Protein AF-A0A1A3HLB7-F1 (afdb_monomer_lite)

Sequence (95 aa):
MTRTGFWLNVALATLGVVAFAALAGLFGYKWLAHDEPDRSHACGTGSRGGVCLEGETTNMVLTFVFGGVALTGIVLCARVARSARTADRVTRGSR

Radius of gyration: 20.6 Å; chains: 1; bounding box: 60×21×51 Å

Foldseek 3Di:
DDPVVVVVVLVVLVVLLVVLQVQLVVLVCCLPVPQFDWDWDFPDDDDVTDIDIDGNVVSVVSNCVSVVSSVVSVVVSVVVVVVVVVVVVVVVVVD

Structure (mmCIF, N/CA/C/O backbone):
data_AF-A0A1A3HLB7-F1
#
_entry.id   AF-A0A1A3HLB7-F1
#
loop_
_atom_site.group_PDB
_atom_site.id
_atom_site.type_symbol
_atom_site.label_atom_id
_atom_site.label_alt_id
_atom_site.label_comp_id
_atom_site.label_asym_id
_atom_site.label_entity_id
_atom_site.label_seq_id
_atom_site.pdbx_PDB_ins_code
_atom_site.Cartn_x
_atom_site.Cartn_y
_atom_site.Cartn_z
_atom_site.occupancy
_atom_site.B_iso_or_equiv
_atom_site.auth_seq_id
_atom_site.auth_comp_id
_atom_site.auth_asym_id
_atom_site.auth_atom_id
_atom_site.pdbx_PDB_model_num
ATOM 1 N N . MET A 1 1 ? -4.952 -8.455 25.554 1.00 57.59 1 MET A N 1
ATOM 2 C CA . MET A 1 1 ? -4.545 -7.217 24.846 1.00 57.59 1 MET A CA 1
ATOM 3 C C . MET A 1 1 ? -5.267 -6.045 25.496 1.00 57.59 1 MET A C 1
ATOM 5 O O . MET A 1 1 ? -6.469 -6.155 25.706 1.00 57.59 1 MET A O 1
ATOM 9 N N . THR A 1 2 ? -4.576 -4.969 25.878 1.00 82.81 2 THR A N 1
ATOM 10 C CA . THR A 1 2 ? -5.244 -3.782 26.442 1.00 82.81 2 THR A CA 1
ATOM 11 C C . THR A 1 2 ? -5.984 -3.019 25.338 1.00 82.81 2 THR A C 1
ATOM 13 O O . THR A 1 2 ? -5.550 -3.021 24.184 1.00 82.81 2 THR A O 1
ATOM 16 N N . ARG A 1 3 ? -7.099 -2.351 25.673 1.00 79.44 3 ARG A N 1
ATOM 17 C CA . ARG A 1 3 ? -7.890 -1.549 24.716 1.00 79.44 3 ARG A CA 1
ATOM 18 C C . ARG A 1 3 ? -7.010 -0.527 23.990 1.00 79.44 3 ARG A C 1
ATOM 20 O O . ARG A 1 3 ? -7.098 -0.398 22.776 1.00 79.44 3 ARG A O 1
ATOM 27 N N . THR A 1 4 ? -6.108 0.128 24.717 1.00 84.06 4 THR A N 1
ATOM 28 C CA . THR A 1 4 ? -5.136 1.089 24.178 1.00 84.06 4 THR A CA 1
ATOM 29 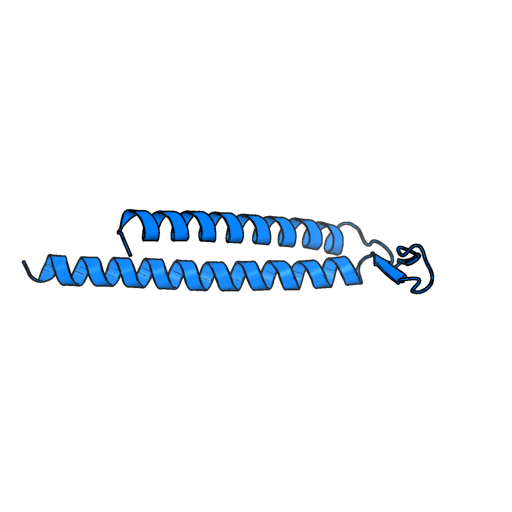C C . THR A 1 4 ? -4.171 0.444 23.1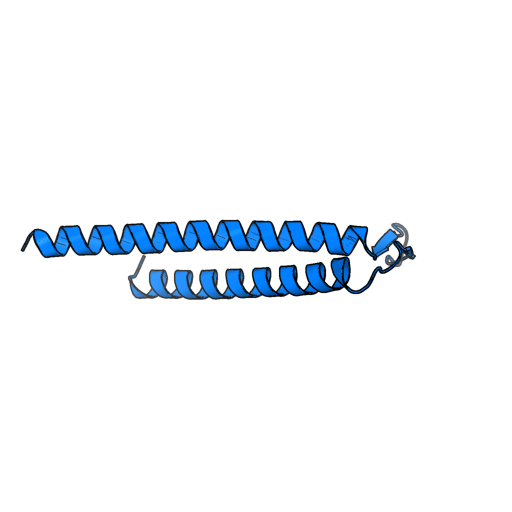83 1.00 84.06 4 THR A C 1
ATOM 31 O O . THR A 1 4 ? -3.945 0.995 22.110 1.00 84.06 4 THR A O 1
ATOM 34 N N . GLY A 1 5 ? -3.658 -0.754 23.491 1.00 83.44 5 GLY A N 1
ATOM 35 C CA . GLY A 1 5 ? -2.773 -1.491 22.587 1.00 83.44 5 GLY A CA 1
ATOM 36 C C . GLY A 1 5 ? -3.464 -1.890 21.283 1.00 83.44 5 GLY A C 1
ATOM 37 O O . GLY A 1 5 ? -2.862 -1.807 20.218 1.00 83.44 5 GLY A O 1
ATOM 38 N N . PHE A 1 6 ? -4.744 -2.259 21.332 1.00 83.94 6 PHE A N 1
ATOM 39 C CA . PHE A 1 6 ? -5.521 -2.547 20.125 1.00 83.94 6 PHE A CA 1
ATOM 40 C C . PHE A 1 6 ? -5.662 -1.312 19.218 1.00 83.94 6 PHE A C 1
ATOM 42 O O . PHE A 1 6 ? -5.339 -1.386 18.035 1.00 83.94 6 PHE A O 1
ATOM 49 N N . TRP A 1 7 ? -6.075 -0.164 19.767 1.00 84.50 7 TRP A N 1
ATOM 50 C CA . TRP A 1 7 ? -6.249 1.066 18.981 1.00 84.50 7 TRP A CA 1
ATOM 51 C C . TRP A 1 7 ? -4.937 1.595 18.397 1.00 84.50 7 TRP A C 1
ATOM 53 O O . TRP A 1 7 ? -4.932 2.072 17.264 1.00 84.50 7 TRP A O 1
ATOM 63 N N . LEU A 1 8 ? -3.824 1.453 19.120 1.00 90.06 8 LEU A N 1
ATOM 64 C CA . LEU A 1 8 ? -2.501 1.817 18.614 1.00 90.06 8 LEU A CA 1
ATOM 65 C C . LEU A 1 8 ? -2.093 0.948 17.413 1.00 90.06 8 LEU A C 1
ATOM 67 O O . LEU A 1 8 ? -1.630 1.477 16.407 1.00 90.06 8 LEU A O 1
ATOM 71 N N . ASN A 1 9 ? -2.336 -0.365 17.472 1.00 88.00 9 ASN A N 1
ATOM 72 C CA . ASN A 1 9 ? -2.081 -1.260 16.340 1.00 88.0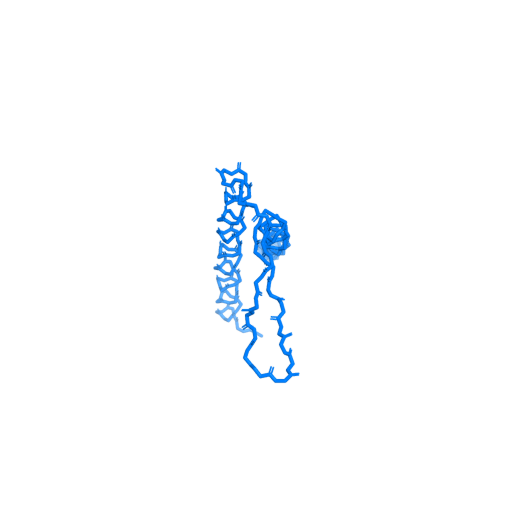0 9 ASN A CA 1
ATOM 73 C C . ASN A 1 9 ? -2.974 -0.938 15.133 1.00 88.00 9 ASN A C 1
ATOM 75 O O . ASN A 1 9 ? -2.502 -0.962 14.001 1.00 88.00 9 ASN A O 1
ATOM 79 N N . VAL A 1 10 ? -4.246 -0.591 15.359 1.00 87.94 10 VAL A N 1
ATOM 80 C CA . VAL A 1 10 ? -5.154 -0.158 14.283 1.00 87.94 10 VAL A CA 1
ATOM 81 C C . VAL A 1 10 ? -4.666 1.141 13.636 1.00 87.94 10 VAL A C 1
ATOM 83 O O . VAL A 1 10 ? -4.677 1.252 12.409 1.00 87.94 10 VAL A O 1
ATOM 86 N N . ALA A 1 11 ? -4.205 2.108 14.433 1.00 89.56 11 ALA A N 1
ATOM 87 C CA . ALA A 1 11 ? -3.639 3.355 13.923 1.00 89.56 11 ALA A CA 1
ATOM 88 C C . ALA A 1 11 ? -2.369 3.102 13.097 1.00 89.56 11 ALA A C 1
ATOM 90 O O . ALA A 1 11 ? -2.259 3.600 11.977 1.00 89.56 11 ALA A O 1
ATOM 91 N N . LEU A 1 12 ? -1.455 2.268 13.604 1.00 91.94 12 LEU A N 1
ATOM 92 C CA . LEU A 1 12 ? -0.225 1.894 12.905 1.00 91.94 12 LEU A CA 1
ATOM 93 C C . LEU A 1 12 ? -0.522 1.171 11.582 1.00 91.94 12 LEU A C 1
ATOM 95 O O . LEU A 1 12 ? 0.056 1.501 10.549 1.00 91.94 12 LEU A O 1
ATOM 99 N N . ALA A 1 13 ? -1.466 0.227 11.598 1.00 89.62 13 ALA A N 1
ATOM 100 C CA . ALA A 1 13 ? -1.899 -0.484 10.400 1.00 89.62 13 ALA A CA 1
ATOM 101 C C . ALA A 1 13 ? -2.489 0.479 9.361 1.00 89.62 13 ALA A C 1
ATOM 103 O O . ALA A 1 13 ? -2.149 0.399 8.185 1.00 89.62 13 ALA A O 1
ATOM 104 N N . THR A 1 14 ? -3.316 1.433 9.795 1.00 91.00 14 THR A N 1
ATOM 105 C CA . THR A 1 14 ? -3.911 2.439 8.903 1.00 91.00 14 THR A CA 1
ATOM 106 C C . THR A 1 14 ? -2.839 3.329 8.274 1.00 91.00 14 THR A C 1
ATOM 108 O O . THR A 1 14 ? -2.883 3.581 7.072 1.00 91.00 14 THR A O 1
ATOM 111 N N . LEU A 1 15 ? -1.843 3.758 9.055 1.00 94.56 15 LEU A N 1
ATOM 112 C CA . LEU A 1 15 ? -0.710 4.533 8.547 1.00 94.56 15 LEU A CA 1
ATOM 113 C C . LEU A 1 15 ? 0.064 3.751 7.473 1.00 94.56 15 LEU A C 1
ATOM 115 O O . LEU A 1 15 ? 0.359 4.291 6.409 1.00 94.56 15 LEU A O 1
ATOM 119 N N . GLY A 1 16 ? 0.339 2.467 7.722 1.00 92.06 16 GLY A N 1
ATOM 120 C CA . GLY A 1 16 ? 1.006 1.592 6.756 1.00 92.06 16 GLY A CA 1
ATOM 121 C C . GLY A 1 16 ? 0.211 1.434 5.459 1.00 92.06 16 GLY A C 1
ATOM 122 O O . GLY A 1 16 ? 0.771 1.561 4.374 1.00 92.06 16 GLY A O 1
ATOM 123 N N . VAL A 1 17 ? -1.107 1.236 5.556 1.00 93.06 17 VAL A N 1
ATOM 124 C CA . VAL A 1 17 ? -2.010 1.165 4.394 1.00 93.06 17 VAL A CA 1
ATOM 125 C C . VAL A 1 17 ? -1.928 2.431 3.542 1.00 93.06 17 VAL A C 1
ATOM 127 O O . VAL A 1 17 ? -1.810 2.339 2.322 1.00 93.06 17 VAL A O 1
ATOM 130 N N . VAL A 1 18 ? -1.957 3.607 4.176 1.00 94.56 18 VAL A N 1
ATOM 131 C CA . VAL A 1 18 ? -1.848 4.895 3.476 1.00 94.56 18 VAL A CA 1
ATOM 132 C C . VAL A 1 18 ? -0.490 5.034 2.788 1.00 94.56 18 VAL A C 1
ATOM 134 O O . VAL A 1 18 ? -0.439 5.447 1.632 1.00 94.56 18 VAL A O 1
ATOM 137 N N . ALA A 1 19 ? 0.600 4.642 3.453 1.00 94.62 19 ALA A N 1
ATOM 138 C CA . ALA A 1 19 ? 1.937 4.677 2.864 1.00 94.62 19 ALA A CA 1
ATOM 139 C C . ALA A 1 19 ? 2.041 3.778 1.618 1.00 94.62 19 ALA A C 1
ATOM 141 O O . ALA A 1 19 ? 2.527 4.220 0.578 1.00 94.62 19 ALA A O 1
ATOM 142 N N . PHE A 1 20 ? 1.524 2.546 1.681 1.00 93.19 20 PHE A N 1
ATOM 143 C CA . PHE A 1 20 ? 1.509 1.646 0.524 1.00 93.19 20 PHE A CA 1
ATOM 144 C C . PHE A 1 20 ? 0.608 2.150 -0.607 1.00 93.19 20 PHE A C 1
ATOM 146 O O . PHE A 1 20 ? 0.984 2.037 -1.771 1.00 93.19 20 PHE A O 1
ATOM 153 N N . ALA A 1 21 ? -0.538 2.760 -0.294 1.00 93.06 21 ALA A N 1
ATOM 154 C CA . ALA A 1 21 ? -1.392 3.381 -1.304 1.00 93.06 21 ALA A CA 1
ATOM 155 C C . ALA A 1 21 ? -0.689 4.555 -2.010 1.00 93.06 21 ALA A C 1
ATOM 157 O O . ALA A 1 21 ? -0.772 4.677 -3.230 1.00 93.06 21 ALA A O 1
ATOM 158 N N . ALA A 1 22 ? 0.043 5.386 -1.261 1.00 95.44 22 ALA A N 1
ATOM 159 C CA . ALA A 1 22 ? 0.824 6.485 -1.823 1.00 95.44 22 ALA A CA 1
ATOM 160 C C . ALA A 1 22 ? 1.954 5.979 -2.733 1.00 95.44 22 ALA A C 1
ATOM 162 O O . ALA A 1 22 ? 2.132 6.504 -3.830 1.00 95.44 22 ALA A O 1
ATOM 163 N N . LEU A 1 23 ? 2.669 4.925 -2.321 1.00 93.19 23 LEU A N 1
ATOM 164 C CA . LEU A 1 23 ? 3.685 4.281 -3.158 1.00 93.19 23 LEU A CA 1
ATOM 165 C C . LEU A 1 23 ? 3.071 3.703 -4.437 1.00 93.19 23 LEU A C 1
ATOM 167 O O . LEU A 1 23 ? 3.591 3.954 -5.520 1.00 93.19 23 LEU A O 1
ATOM 171 N N . ALA A 1 24 ? 1.940 3.000 -4.339 1.00 93.50 24 ALA A N 1
ATOM 172 C CA . ALA A 1 24 ? 1.224 2.492 -5.508 1.00 93.50 24 ALA A CA 1
ATOM 173 C C . ALA A 1 24 ? 0.834 3.621 -6.475 1.00 93.50 24 ALA A C 1
ATOM 175 O O . ALA A 1 24 ? 1.012 3.483 -7.682 1.00 93.50 24 ALA A O 1
ATOM 176 N N . GLY A 1 25 ? 0.354 4.751 -5.947 1.00 91.81 25 GLY A N 1
ATOM 177 C CA . GLY A 1 25 ? 0.042 5.940 -6.739 1.00 91.81 25 GLY A CA 1
ATOM 178 C C . GLY A 1 25 ? 1.271 6.542 -7.417 1.00 91.81 25 GLY A C 1
ATOM 179 O O . GLY A 1 25 ? 1.203 6.892 -8.589 1.00 91.81 25 GLY A O 1
ATOM 180 N N . LEU A 1 26 ? 2.406 6.611 -6.717 1.00 92.44 26 LEU A N 1
ATOM 181 C CA . LEU A 1 26 ? 3.660 7.125 -7.267 1.00 92.44 26 LEU A CA 1
ATOM 182 C C . LEU A 1 26 ? 4.188 6.245 -8.406 1.00 92.44 26 LEU A C 1
ATOM 184 O O . LEU A 1 26 ? 4.456 6.756 -9.490 1.00 92.44 26 LEU A O 1
ATOM 188 N N . PHE A 1 27 ? 4.286 4.930 -8.199 1.00 90.81 27 PHE A N 1
ATOM 189 C CA . PHE A 1 27 ? 4.717 4.004 -9.251 1.00 90.81 27 PHE A CA 1
ATOM 190 C C . PHE A 1 27 ? 3.697 3.914 -10.389 1.00 90.81 27 PHE A C 1
ATOM 192 O O . PHE A 1 27 ? 4.087 3.833 -11.546 1.00 90.81 27 PHE A O 1
ATOM 199 N N . GLY A 1 28 ? 2.397 4.009 -10.086 1.00 90.06 28 GLY A N 1
ATOM 200 C CA . GLY A 1 28 ? 1.337 4.029 -11.095 1.00 90.06 28 GLY A CA 1
ATOM 201 C C . GLY A 1 28 ? 1.379 5.289 -11.947 1.00 90.06 28 GLY A C 1
ATOM 202 O O . GLY A 1 28 ? 1.219 5.209 -13.157 1.00 90.06 28 GLY A O 1
ATOM 203 N N . TYR A 1 29 ? 1.660 6.440 -11.335 1.00 89.88 29 TYR A N 1
ATOM 204 C CA . TYR A 1 29 ? 1.895 7.681 -12.063 1.00 89.88 29 TYR A CA 1
ATOM 205 C C . TYR A 1 29 ? 3.128 7.566 -12.953 1.00 89.88 29 TYR A C 1
ATOM 207 O O . TYR A 1 29 ? 3.051 7.913 -14.125 1.00 89.88 29 TYR A O 1
ATOM 215 N N . LYS A 1 30 ? 4.243 7.040 -12.430 1.00 86.62 30 LYS A N 1
ATOM 216 C CA . LYS A 1 30 ? 5.433 6.795 -13.248 1.00 86.62 30 LYS A CA 1
ATOM 217 C C . LYS A 1 30 ? 5.108 5.890 -14.430 1.00 86.62 30 LYS A C 1
ATOM 219 O O . LYS A 1 30 ? 5.404 6.274 -15.542 1.00 86.62 30 LYS A O 1
ATOM 224 N N . TRP A 1 31 ? 4.428 4.769 -14.201 1.00 86.56 31 TRP A N 1
ATOM 225 C CA . TRP A 1 31 ? 4.027 3.844 -15.258 1.00 86.56 31 TRP A CA 1
ATOM 226 C C . TRP A 1 31 ? 3.116 4.485 -16.318 1.00 86.56 31 TRP A C 1
ATOM 228 O O . TRP A 1 31 ? 3.361 4.309 -17.500 1.00 86.56 31 TRP A O 1
ATOM 238 N N . LEU A 1 32 ? 2.084 5.233 -15.914 1.00 84.94 32 LEU A N 1
ATOM 239 C CA . LEU A 1 32 ? 1.066 5.761 -16.836 1.00 84.94 32 LEU A CA 1
ATOM 240 C C . LEU A 1 32 ? 1.435 7.098 -17.493 1.00 84.94 32 LEU A C 1
ATOM 242 O O . LEU A 1 32 ? 0.876 7.436 -18.532 1.00 84.94 32 LEU A O 1
ATOM 246 N N . ALA A 1 33 ? 2.274 7.912 -16.846 1.00 84.19 33 ALA A N 1
ATOM 247 C CA . ALA A 1 33 ? 2.550 9.288 -17.266 1.00 84.19 33 ALA A CA 1
ATOM 248 C C . ALA A 1 33 ? 3.986 9.504 -17.755 1.00 84.19 33 ALA A C 1
ATOM 250 O O . ALA A 1 33 ? 4.260 10.518 -18.399 1.00 84.19 33 ALA A O 1
ATOM 251 N N . HIS A 1 34 ? 4.915 8.612 -17.420 1.00 72.75 34 HIS A N 1
ATOM 252 C CA . HIS A 1 34 ? 6.286 8.626 -17.914 1.00 72.75 34 HIS A CA 1
ATOM 253 C C . HIS A 1 34 ? 6.595 7.231 -18.455 1.00 72.75 34 HIS A C 1
ATOM 255 O O . HIS A 1 34 ? 7.034 6.371 -17.699 1.00 72.75 34 HIS A O 1
ATOM 261 N N . ASP A 1 35 ? 6.375 7.018 -19.755 1.00 67.50 35 ASP A N 1
ATOM 262 C CA . ASP A 1 35 ? 6.780 5.801 -20.476 1.00 67.50 35 ASP A CA 1
ATOM 263 C C . ASP A 1 35 ? 8.314 5.650 -20.423 1.00 67.50 35 ASP A C 1
ATOM 265 O O . ASP A 1 35 ? 9.053 6.003 -21.346 1.00 67.50 35 ASP A O 1
ATOM 269 N N . GLU A 1 36 ? 8.823 5.214 -19.272 1.00 76.38 36 GLU A N 1
ATOM 270 C CA . GLU A 1 36 ? 10.235 4.997 -19.011 1.00 76.38 36 GLU A CA 1
ATOM 271 C C . GLU A 1 36 ? 10.635 3.697 -19.711 1.00 76.38 36 GLU A C 1
ATOM 273 O O . GLU A 1 36 ? 10.167 2.630 -19.312 1.00 76.38 36 GLU A O 1
ATOM 278 N N . PRO A 1 37 ? 11.507 3.740 -20.733 1.00 78.75 37 PRO A N 1
ATOM 279 C CA . PRO A 1 37 ? 11.895 2.530 -21.437 1.00 78.75 37 PRO A CA 1
ATOM 280 C C . PRO A 1 37 ? 12.584 1.563 -20.474 1.00 78.75 37 PRO A C 1
ATOM 282 O O . PRO A 1 37 ? 13.440 1.977 -19.686 1.00 78.75 37 PRO A O 1
ATOM 285 N N . ASP A 1 38 ? 12.244 0.280 -20.579 1.00 80.69 38 ASP A N 1
ATOM 286 C CA . ASP A 1 38 ? 12.860 -0.773 -19.778 1.00 80.69 38 ASP A CA 1
ATOM 287 C C . ASP A 1 38 ? 14.374 -0.834 -20.028 1.00 80.69 38 ASP A C 1
ATOM 289 O O . ASP A 1 38 ? 14.853 -0.988 -21.156 1.00 80.69 38 ASP A O 1
ATOM 293 N N . ARG A 1 39 ? 15.147 -0.697 -18.949 1.00 79.75 39 ARG A N 1
ATOM 294 C CA . ARG A 1 39 ? 16.609 -0.728 -18.951 1.00 79.75 39 ARG A CA 1
ATOM 295 C C . ARG A 1 39 ? 17.113 -1.687 -17.886 1.00 79.75 39 ARG A C 1
ATOM 297 O O . ARG A 1 39 ? 16.811 -1.570 -16.700 1.00 79.75 39 ARG A O 1
ATOM 304 N N . SER A 1 40 ? 17.972 -2.602 -18.315 1.00 81.50 40 SER A N 1
ATOM 305 C CA . SER A 1 40 ? 18.794 -3.403 -17.417 1.00 81.50 40 SER A CA 1
ATOM 306 C C . SER A 1 40 ? 20.135 -2.710 -17.192 1.00 81.50 40 SER A C 1
ATOM 308 O O . SER A 1 40 ? 20.837 -2.413 -18.161 1.00 81.50 40 SER A O 1
ATOM 310 N N . HIS A 1 41 ? 20.525 -2.494 -15.941 1.00 79.00 41 HIS A N 1
ATOM 311 C CA . HIS A 1 41 ? 21.847 -1.971 -15.599 1.00 79.00 41 HIS A CA 1
ATOM 312 C C . HIS A 1 41 ? 22.516 -2.837 -14.529 1.00 79.00 41 HIS A C 1
ATOM 314 O O . HIS A 1 41 ? 21.857 -3.511 -13.736 1.00 79.00 41 HIS A O 1
ATOM 320 N N . ALA A 1 42 ? 23.848 -2.847 -14.513 1.00 80.19 42 ALA A N 1
ATOM 321 C CA . ALA A 1 42 ? 24.599 -3.543 -13.478 1.00 80.19 42 ALA A CA 1
ATOM 322 C C . ALA A 1 42 ? 24.489 -2.750 -12.168 1.00 80.19 42 ALA A C 1
ATOM 324 O O . ALA A 1 42 ? 24.996 -1.635 -12.078 1.00 80.19 42 ALA A O 1
ATOM 325 N N . CYS A 1 43 ? 23.819 -3.315 -11.167 1.00 79.06 43 CYS A N 1
ATOM 326 C CA . CYS A 1 43 ? 23.638 -2.680 -9.857 1.00 79.06 43 CYS A CA 1
ATOM 327 C C . CYS A 1 43 ? 24.392 -3.397 -8.728 1.00 79.06 43 CYS A C 1
ATOM 329 O O . CYS A 1 43 ? 24.415 -2.918 -7.598 1.00 79.06 43 CYS A O 1
ATOM 331 N N . GLY A 1 44 ? 25.023 -4.542 -9.013 1.00 70.69 44 GLY A N 1
ATOM 332 C CA . GLY A 1 44 ? 25.847 -5.270 -8.049 1.00 70.69 44 GLY A CA 1
ATOM 333 C C . GLY A 1 44 ? 27.343 -5.020 -8.235 1.00 70.69 44 GLY A C 1
ATOM 334 O O . GLY A 1 44 ? 27.859 -5.133 -9.345 1.00 70.69 44 GLY A O 1
ATOM 335 N N . THR A 1 45 ? 28.060 -4.768 -7.140 1.00 61.34 45 THR A N 1
ATOM 336 C CA . THR A 1 45 ? 29.528 -4.800 -7.091 1.00 61.34 45 THR A CA 1
ATOM 337 C C . THR A 1 45 ? 30.011 -6.149 -6.531 1.00 61.34 45 THR A C 1
ATOM 339 O O . THR A 1 45 ? 29.499 -6.636 -5.525 1.00 61.34 45 THR A O 1
ATOM 342 N N . GLY A 1 46 ? 30.987 -6.785 -7.195 1.00 63.66 46 GLY A N 1
ATOM 343 C CA . GLY A 1 46 ? 31.598 -8.061 -6.771 1.00 63.66 46 GLY A CA 1
ATOM 344 C C . GLY A 1 46 ? 31.262 -9.286 -7.644 1.00 63.66 46 GLY A C 1
ATOM 345 O O . GLY A 1 46 ? 30.639 -9.176 -8.696 1.00 63.66 46 GLY A O 1
ATOM 346 N N . SER A 1 47 ? 31.681 -10.481 -7.203 1.00 59.06 47 SER A N 1
ATOM 347 C CA . SER A 1 47 ? 31.650 -11.753 -7.965 1.00 59.06 47 SER A CA 1
ATOM 348 C C . SER A 1 47 ? 30.258 -12.347 -8.237 1.00 59.06 47 SER A C 1
ATOM 350 O O . SER A 1 47 ? 30.150 -13.369 -8.910 1.00 59.06 47 SER A O 1
ATOM 352 N N . ARG A 1 48 ? 29.188 -11.716 -7.740 1.00 63.44 48 ARG A N 1
ATOM 353 C CA . ARG A 1 48 ? 27.785 -12.111 -7.967 1.00 63.44 48 ARG A CA 1
ATOM 354 C C . ARG A 1 48 ? 27.003 -11.103 -8.816 1.00 63.44 48 ARG A C 1
ATOM 356 O O . ARG A 1 48 ? 25.786 -11.073 -8.693 1.00 63.44 48 ARG A O 1
ATOM 363 N N . GLY A 1 49 ? 27.703 -10.275 -9.604 1.00 65.88 49 GLY A N 1
ATOM 364 C CA . GLY A 1 49 ? 27.165 -9.183 -10.431 1.00 65.88 49 GLY A CA 1
ATOM 365 C C . GLY A 1 49 ? 25.662 -9.281 -10.705 1.00 65.88 49 GLY A C 1
ATOM 366 O O . GLY A 1 49 ? 25.217 -10.131 -11.470 1.00 65.88 49 GLY A O 1
ATOM 367 N N . GLY A 1 50 ? 24.886 -8.440 -10.019 1.00 71.6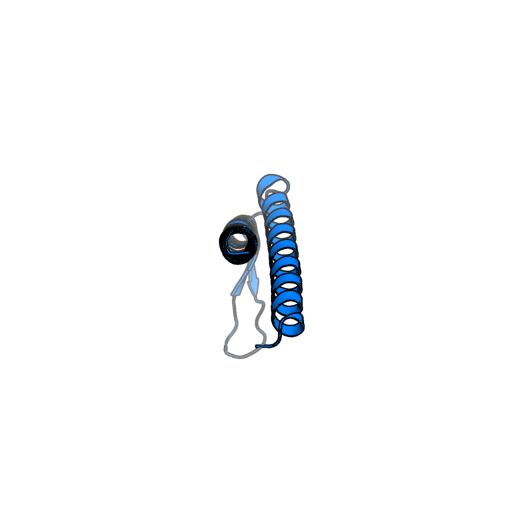9 50 GLY A N 1
ATOM 368 C CA . GLY A 1 50 ? 23.435 -8.389 -10.150 1.00 71.69 50 GLY A CA 1
ATOM 369 C C . GLY A 1 50 ? 23.024 -7.419 -11.251 1.00 71.69 50 GLY A C 1
ATOM 370 O O . GLY A 1 50 ? 23.581 -6.321 -11.355 1.00 71.69 50 GLY A O 1
ATOM 371 N N . VAL A 1 51 ? 22.039 -7.820 -12.050 1.00 80.06 51 VAL A N 1
ATOM 372 C CA . VAL A 1 51 ? 21.341 -6.935 -12.986 1.00 80.06 51 VAL A CA 1
ATOM 373 C C . VAL A 1 51 ? 20.089 -6.388 -12.309 1.00 80.06 51 VAL A C 1
ATOM 375 O O . VAL A 1 51 ? 19.263 -7.157 -11.819 1.00 80.06 51 VAL A O 1
ATOM 378 N N . CYS A 1 52 ? 19.960 -5.065 -12.264 1.00 81.31 52 CYS A N 1
ATOM 379 C CA . CYS A 1 52 ? 18.732 -4.400 -11.851 1.00 81.31 52 CYS A CA 1
ATOM 380 C C . CYS A 1 52 ? 17.927 -4.026 -13.086 1.00 81.31 52 CYS A C 1
ATOM 382 O O . CYS A 1 52 ? 18.482 -3.612 -14.106 1.00 81.31 52 CYS A O 1
ATOM 384 N N . LEU A 1 53 ? 16.615 -4.193 -12.966 1.00 82.25 53 LEU A N 1
ATOM 385 C CA . LEU A 1 53 ? 15.638 -3.841 -13.982 1.00 82.25 53 LEU A CA 1
ATOM 386 C C . LEU A 1 53 ? 14.893 -2.597 -13.508 1.00 82.25 53 LEU A C 1
ATOM 388 O O . LEU A 1 53 ? 14.246 -2.614 -12.460 1.00 82.25 53 LEU A O 1
ATOM 392 N N . GLU A 1 54 ? 14.980 -1.530 -14.288 1.00 79.31 54 GLU A N 1
ATOM 393 C CA . GLU A 1 54 ? 14.218 -0.300 -14.093 1.00 79.31 54 GLU A CA 1
ATOM 394 C C . GLU A 1 54 ? 13.481 0.047 -15.380 1.00 79.31 54 GLU A C 1
ATOM 396 O O . GLU A 1 54 ? 13.977 -0.223 -16.471 1.00 79.31 54 GLU A O 1
ATOM 401 N N . GLY A 1 55 ? 12.310 0.661 -15.247 1.00 81.31 55 GLY A N 1
ATOM 402 C CA . GLY A 1 55 ? 11.489 1.078 -16.377 1.00 81.31 55 GLY A CA 1
ATOM 403 C C . GLY A 1 55 ? 10.019 0.752 -16.177 1.00 81.31 55 GLY A C 1
ATOM 404 O O . GLY A 1 55 ? 9.573 0.460 -15.059 1.00 81.31 55 GLY A O 1
ATOM 405 N N . GLU A 1 56 ? 9.275 0.833 -17.273 1.00 85.19 56 GLU A N 1
ATOM 406 C CA . GLU A 1 56 ? 7.834 0.628 -17.356 1.00 85.19 56 GLU A CA 1
ATOM 407 C C . GLU A 1 56 ? 7.382 -0.652 -16.650 1.00 85.19 56 GLU A C 1
ATOM 409 O O . GLU A 1 56 ? 6.515 -0.603 -15.773 1.00 85.19 56 GLU A O 1
ATOM 414 N N . THR A 1 57 ? 8.021 -1.784 -16.952 1.00 86.50 57 THR A N 1
ATOM 415 C CA . THR A 1 57 ? 7.625 -3.084 -16.404 1.00 86.50 57 THR A CA 1
ATOM 416 C C . THR A 1 57 ? 7.816 -3.119 -14.887 1.00 86.50 57 THR A C 1
ATOM 418 O O . THR A 1 57 ? 6.954 -3.612 -14.153 1.00 86.50 57 THR A O 1
ATOM 421 N N . THR A 1 58 ? 8.916 -2.552 -14.383 1.00 88.00 58 THR A N 1
ATOM 422 C CA . THR A 1 58 ? 9.178 -2.472 -12.939 1.00 88.00 58 THR A CA 1
ATOM 423 C C . THR A 1 58 ? 8.156 -1.571 -12.248 1.00 88.00 58 THR A C 1
ATOM 425 O O . THR A 1 58 ? 7.596 -1.961 -11.221 1.00 88.00 58 THR A O 1
ATOM 428 N N . ASN A 1 59 ? 7.862 -0.398 -12.818 1.00 88.25 59 ASN A N 1
ATOM 429 C CA . ASN A 1 59 ? 6.866 0.523 -12.273 1.00 88.25 59 ASN A CA 1
ATOM 430 C C . ASN A 1 59 ? 5.473 -0.131 -12.243 1.00 88.25 59 ASN A C 1
ATOM 432 O O . ASN A 1 59 ? 4.831 -0.117 -11.196 1.00 88.25 59 ASN A O 1
ATOM 436 N N . MET A 1 60 ? 5.058 -0.801 -13.326 1.00 89.75 60 MET A N 1
ATOM 437 C CA . MET A 1 60 ? 3.798 -1.548 -13.401 1.00 89.75 60 MET A CA 1
ATOM 438 C C . MET A 1 60 ? 3.685 -2.595 -12.285 1.00 89.75 60 MET A C 1
ATOM 440 O O . MET A 1 60 ? 2.691 -2.640 -11.554 1.00 89.75 60 MET A O 1
ATOM 444 N N . VAL A 1 61 ? 4.708 -3.443 -12.130 1.00 92.50 61 VAL A N 1
ATOM 445 C CA . VAL A 1 61 ? 4.711 -4.501 -11.110 1.00 92.50 61 VAL A CA 1
ATOM 446 C C . VAL A 1 61 ? 4.624 -3.896 -9.711 1.00 92.50 61 VAL A C 1
ATOM 448 O O . VAL A 1 61 ? 3.807 -4.341 -8.903 1.00 92.50 61 VAL A O 1
ATOM 451 N N . LEU A 1 62 ? 5.408 -2.855 -9.421 1.00 91.62 62 LEU A N 1
ATOM 452 C CA . LEU A 1 62 ? 5.391 -2.189 -8.119 1.00 91.62 62 LEU A CA 1
ATOM 453 C C . LEU A 1 62 ? 4.033 -1.545 -7.817 1.00 91.62 62 LEU A C 1
ATOM 455 O O . LEU A 1 62 ? 3.548 -1.665 -6.690 1.00 91.62 62 LEU A O 1
ATOM 459 N N . THR A 1 63 ? 3.368 -0.948 -8.808 1.00 92.56 63 THR A N 1
ATOM 460 C CA . THR A 1 63 ? 2.000 -0.428 -8.665 1.00 92.56 63 THR A CA 1
ATOM 461 C C . THR A 1 63 ? 1.029 -1.508 -8.214 1.00 92.56 63 THR A C 1
ATOM 463 O O . THR A 1 63 ? 0.285 -1.298 -7.254 1.00 92.56 63 THR A O 1
ATOM 466 N N . PHE A 1 64 ? 1.039 -2.676 -8.861 1.00 93.12 64 PHE A N 1
ATOM 467 C CA . PHE A 1 64 ? 0.134 -3.767 -8.500 1.00 93.12 64 PHE A CA 1
ATOM 468 C C . PHE A 1 64 ? 0.480 -4.396 -7.151 1.00 93.12 64 PHE A C 1
ATOM 470 O O . PHE A 1 64 ? -0.428 -4.690 -6.374 1.00 93.12 64 PHE A O 1
ATOM 477 N N . VAL A 1 65 ? 1.766 -4.563 -6.834 1.00 95.19 65 VAL A N 1
ATOM 478 C CA . VAL A 1 65 ? 2.206 -5.107 -5.539 1.00 95.19 65 VAL A CA 1
ATOM 479 C C . VAL A 1 65 ? 1.778 -4.184 -4.401 1.00 95.19 65 VAL A C 1
ATOM 481 O O . VAL A 1 65 ? 1.075 -4.615 -3.484 1.00 95.19 65 VAL A O 1
ATOM 484 N N . PHE A 1 66 ? 2.143 -2.901 -4.461 1.00 94.38 66 PHE A N 1
ATOM 485 C CA . PHE A 1 66 ? 1.785 -1.951 -3.410 1.00 94.38 66 PHE A CA 1
ATOM 486 C C . PHE A 1 66 ? 0.278 -1.691 -3.360 1.00 94.38 66 PHE A C 1
ATOM 488 O O . PHE A 1 66 ? -0.297 -1.643 -2.272 1.00 94.38 66 PHE A O 1
ATOM 495 N N . GLY A 1 67 ? -0.383 -1.607 -4.517 1.00 93.25 67 GLY A N 1
ATOM 496 C CA . GLY A 1 67 ? -1.832 -1.457 -4.609 1.00 93.25 67 GLY A CA 1
ATOM 497 C C . GLY A 1 67 ? -2.574 -2.650 -4.007 1.00 93.25 67 GLY A C 1
ATOM 498 O O . GLY A 1 67 ? -3.515 -2.469 -3.237 1.00 93.25 67 GLY A O 1
ATOM 499 N N . GLY A 1 68 ? -2.114 -3.874 -4.276 1.00 94.50 68 GLY A N 1
ATOM 500 C CA . GLY A 1 68 ? -2.676 -5.102 -3.715 1.00 94.50 68 GLY A CA 1
ATOM 501 C C . GLY A 1 68 ? -2.519 -5.189 -2.196 1.00 94.50 68 GLY A C 1
ATOM 502 O O . GLY A 1 68 ? -3.481 -5.515 -1.492 1.00 94.50 68 GLY A O 1
ATOM 503 N N . VAL A 1 69 ? -1.341 -4.838 -1.669 1.00 94.00 69 VAL A N 1
ATOM 504 C CA . VAL A 1 69 ? -1.099 -4.767 -0.217 1.00 94.00 69 VAL A CA 1
ATOM 505 C C . VAL A 1 69 ? -1.996 -3.709 0.428 1.00 94.00 69 VAL A C 1
ATOM 507 O O . VAL A 1 69 ? -2.648 -3.993 1.436 1.00 94.00 69 VAL A O 1
ATOM 510 N N . ALA A 1 70 ? -2.094 -2.520 -0.173 1.00 93.19 70 ALA A N 1
ATOM 511 C CA . ALA A 1 70 ? -2.956 -1.450 0.316 1.00 93.19 70 ALA A CA 1
ATOM 512 C C . ALA A 1 70 ? -4.432 -1.880 0.342 1.00 93.19 70 ALA A C 1
ATOM 514 O O . ALA A 1 70 ? -5.081 -1.762 1.380 1.00 93.19 70 ALA A O 1
ATOM 515 N N . LEU A 1 71 ? -4.954 -2.454 -0.748 1.00 94.56 71 LEU A N 1
ATOM 516 C CA . LEU A 1 71 ? -6.335 -2.946 -0.823 1.00 94.56 71 LEU A CA 1
ATOM 517 C C . LEU A 1 71 ? -6.621 -4.030 0.218 1.00 94.56 71 LEU A C 1
ATOM 519 O O . LEU A 1 71 ? -7.634 -3.966 0.917 1.00 94.56 71 LEU A O 1
ATOM 523 N N . THR A 1 72 ? -5.713 -4.995 0.366 1.00 94.19 72 THR A N 1
ATOM 524 C CA . THR A 1 72 ? -5.837 -6.054 1.375 1.00 94.19 72 THR A CA 1
ATOM 525 C C . THR A 1 72 ? -5.896 -5.455 2.779 1.00 94.19 72 THR A C 1
ATOM 527 O O . THR A 1 72 ? -6.779 -5.797 3.570 1.00 94.19 72 THR A O 1
ATOM 530 N N . GLY A 1 73 ? -5.013 -4.499 3.077 1.00 91.25 73 GLY A N 1
ATOM 531 C CA . GLY A 1 73 ? -5.008 -3.796 4.354 1.00 91.25 73 GLY A CA 1
ATOM 532 C C . GLY A 1 73 ? -6.285 -2.982 4.600 1.00 91.25 73 GLY A C 1
ATOM 533 O O . GLY A 1 73 ? -6.855 -3.079 5.686 1.00 91.25 73 GLY A O 1
ATOM 534 N N . ILE A 1 74 ? -6.814 -2.273 3.594 1.00 92.25 74 ILE A N 1
ATOM 535 C CA . ILE A 1 74 ? -8.102 -1.556 3.687 1.00 92.25 74 ILE A CA 1
ATOM 536 C C . ILE A 1 74 ? -9.233 -2.524 4.049 1.00 92.25 74 ILE A C 1
ATOM 538 O O . ILE A 1 74 ? -10.018 -2.246 4.960 1.00 92.25 74 ILE A O 1
ATOM 542 N N . VAL A 1 75 ? -9.320 -3.671 3.365 1.00 94.75 75 VAL A N 1
ATOM 543 C CA . VAL A 1 75 ? -10.362 -4.677 3.622 1.00 94.75 75 VAL A CA 1
ATOM 544 C C . VAL A 1 75 ? -10.264 -5.204 5.052 1.00 94.75 75 VAL A C 1
ATOM 546 O O . VAL A 1 75 ? -11.284 -5.277 5.743 1.00 94.75 75 VAL A O 1
ATOM 549 N N . LEU A 1 76 ? -9.060 -5.529 5.524 1.00 92.06 76 LEU A N 1
ATOM 550 C CA . LEU A 1 76 ? -8.840 -6.012 6.888 1.00 92.06 76 LEU A CA 1
ATOM 551 C C . LEU A 1 76 ? -9.192 -4.944 7.934 1.00 92.06 76 LEU A C 1
ATOM 553 O O . LEU A 1 76 ? -9.961 -5.230 8.854 1.00 92.06 76 LEU A O 1
ATOM 557 N N . CYS A 1 77 ? -8.733 -3.702 7.762 1.00 89.69 77 CYS A N 1
ATOM 558 C CA . CYS A 1 77 ? -9.092 -2.581 8.634 1.00 89.69 77 CYS A CA 1
ATOM 559 C C . CYS A 1 77 ? -10.613 -2.366 8.678 1.00 89.69 77 CYS A C 1
ATOM 561 O O . CYS A 1 77 ? -11.192 -2.215 9.756 1.00 89.69 77 CYS A O 1
ATOM 563 N N . ALA A 1 78 ? -11.292 -2.423 7.528 1.00 89.50 78 ALA A N 1
ATOM 564 C CA . ALA A 1 78 ? -12.743 -2.292 7.454 1.00 89.50 78 ALA A CA 1
ATOM 565 C C . ALA A 1 78 ? -13.469 -3.443 8.170 1.00 89.50 78 ALA A C 1
ATOM 567 O O . ALA A 1 78 ? -14.459 -3.209 8.867 1.00 89.50 78 ALA A O 1
ATOM 568 N N . ARG A 1 79 ? -12.985 -4.685 8.035 1.00 92.06 79 ARG A N 1
ATOM 569 C CA . ARG A 1 79 ? -13.537 -5.859 8.734 1.00 92.06 79 ARG A CA 1
ATOM 570 C C . ARG A 1 79 ? -13.397 -5.718 10.250 1.00 92.06 79 ARG A C 1
ATOM 572 O O . ARG A 1 79 ? -14.382 -5.927 10.955 1.00 92.06 79 ARG A O 1
ATOM 579 N N . VAL A 1 80 ? -12.227 -5.297 10.731 1.00 88.44 80 VAL A N 1
ATOM 580 C CA . VAL A 1 80 ? -11.955 -5.064 12.160 1.00 88.44 80 VAL A CA 1
ATOM 581 C C . VAL A 1 80 ? -12.808 -3.920 12.719 1.00 88.44 80 VAL A C 1
ATOM 583 O O . VAL A 1 80 ? -13.399 -4.042 13.790 1.00 88.44 80 VAL A O 1
ATOM 586 N N . ALA A 1 81 ? -12.952 -2.819 11.981 1.00 86.12 81 ALA A N 1
ATOM 587 C CA . ALA A 1 81 ? -13.814 -1.716 12.402 1.00 86.12 81 ALA A CA 1
ATOM 588 C C . ALA A 1 81 ? -15.293 -2.140 12.482 1.00 86.12 81 ALA A C 1
ATOM 590 O O . ALA A 1 81 ? -16.011 -1.748 13.405 1.00 86.12 81 ALA A O 1
ATOM 591 N N . ARG A 1 82 ? -15.763 -2.962 11.533 1.00 88.50 82 ARG A N 1
ATOM 592 C CA . ARG A 1 82 ? -17.133 -3.502 11.539 1.00 88.50 82 ARG A CA 1
ATO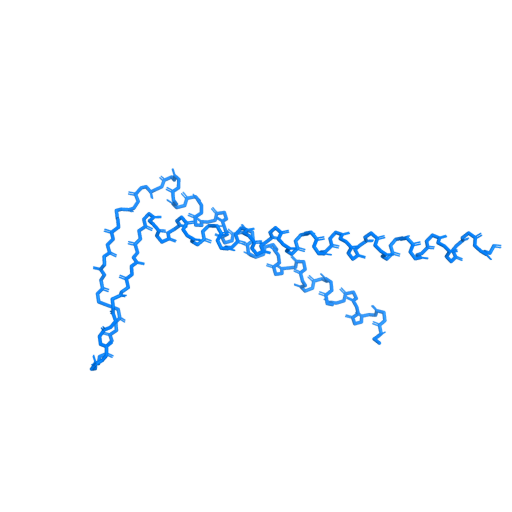M 593 C C . ARG A 1 82 ? -17.364 -4.473 12.696 1.00 88.50 82 ARG A C 1
ATOM 595 O O . ARG A 1 82 ? -18.415 -4.39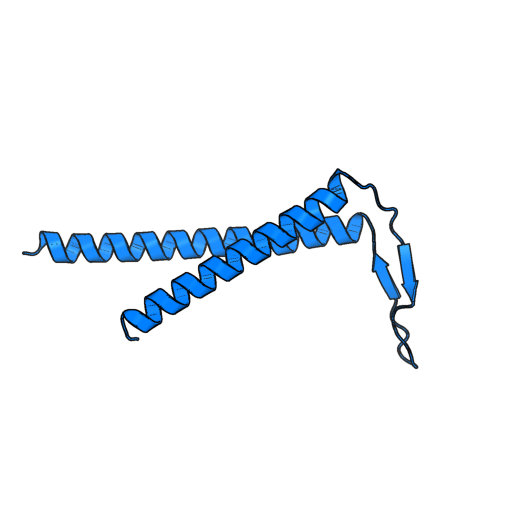0 13.334 1.00 88.50 82 ARG A O 1
ATOM 602 N N . SER A 1 83 ? -16.414 -5.360 12.993 1.00 86.88 83 SER A N 1
ATOM 603 C CA . SER A 1 83 ? -16.546 -6.300 14.112 1.00 86.88 83 SER A CA 1
ATOM 604 C C . SER A 1 83 ? -16.582 -5.572 15.457 1.00 86.88 83 SER A C 1
ATOM 606 O O . SER A 1 83 ? -17.472 -5.845 16.260 1.00 86.88 83 SER A O 1
ATOM 608 N N . ALA A 1 84 ? -15.722 -4.567 15.660 1.00 83.44 84 ALA A N 1
ATOM 609 C CA . ALA A 1 84 ? -15.725 -3.741 16.869 1.00 83.44 84 ALA A CA 1
ATOM 610 C C . ALA A 1 84 ? -17.066 -3.010 17.080 1.00 83.44 84 ALA A C 1
ATOM 612 O O . ALA A 1 84 ? -17.635 -3.056 18.168 1.00 83.44 84 ALA A O 1
ATOM 613 N N . ARG A 1 85 ? -17.631 -2.408 16.022 1.00 82.62 85 ARG A N 1
ATOM 614 C CA . ARG A 1 85 ? -18.948 -1.741 16.091 1.00 82.62 85 ARG A CA 1
ATOM 615 C C . ARG A 1 85 ? -20.092 -2.705 16.398 1.00 82.62 85 ARG A C 1
ATOM 617 O O . ARG A 1 85 ? -21.057 -2.318 17.051 1.00 82.62 85 ARG A O 1
ATOM 624 N N . THR A 1 86 ? -20.016 -3.931 15.887 1.00 81.31 86 THR A N 1
ATOM 625 C CA . THR A 1 86 ? -21.050 -4.949 16.120 1.00 81.31 86 THR A CA 1
ATOM 626 C C . THR A 1 86 ? -21.009 -5.420 17.570 1.00 81.31 86 THR A C 1
ATOM 628 O O . THR A 1 86 ? -22.054 -5.475 18.213 1.00 81.31 86 THR A O 1
ATOM 631 N N . ALA A 1 87 ? -19.809 -5.659 18.109 1.00 76.38 87 ALA A N 1
ATOM 632 C CA . ALA A 1 87 ? -19.620 -5.993 19.516 1.00 76.38 87 ALA A CA 1
ATOM 633 C C . ALA A 1 87 ? -20.177 -4.896 20.438 1.00 76.38 87 ALA A C 1
ATOM 635 O O . ALA A 1 87 ? -20.972 -5.210 21.317 1.00 76.38 87 ALA A O 1
ATOM 636 N N . ASP A 1 88 ? -19.863 -3.621 20.175 1.00 75.06 88 ASP A N 1
ATOM 637 C CA . ASP A 1 88 ? -20.361 -2.484 20.967 1.00 75.06 88 ASP A CA 1
ATOM 638 C C . ASP A 1 88 ? -21.896 -2.353 20.953 1.00 75.06 88 ASP A C 1
ATOM 640 O O . ASP A 1 88 ? -22.495 -1.928 21.941 1.00 75.06 88 ASP A O 1
ATOM 644 N N . ARG A 1 89 ? -22.565 -2.703 19.844 1.00 74.56 89 ARG A N 1
ATOM 645 C CA . ARG A 1 89 ? -24.037 -2.668 19.757 1.00 74.56 89 ARG A CA 1
ATOM 646 C C . ARG A 1 89 ? -24.693 -3.759 20.600 1.00 74.56 89 ARG A C 1
ATOM 648 O O . ARG A 1 89 ? -25.691 -3.478 21.259 1.00 74.56 89 ARG A O 1
ATOM 655 N N . VAL A 1 90 ? -24.134 -4.970 20.601 1.00 74.69 90 VAL A N 1
ATOM 656 C CA . VAL A 1 90 ? -24.660 -6.105 21.378 1.00 74.69 90 VAL A CA 1
ATOM 657 C C . VAL A 1 90 ? -24.587 -5.819 22.878 1.00 74.69 90 VAL A C 1
ATOM 659 O O . VAL A 1 90 ? -25.571 -6.012 23.587 1.00 74.69 90 VAL A O 1
ATOM 662 N N . THR A 1 91 ? -23.472 -5.275 23.372 1.00 68.94 91 THR A N 1
ATOM 663 C CA . THR A 1 91 ? -23.336 -4.909 24.793 1.00 68.94 91 THR A CA 1
ATOM 664 C C . THR A 1 91 ? -24.262 -3.771 25.212 1.00 68.94 91 THR A C 1
ATOM 666 O O . THR A 1 91 ? -24.683 -3.730 26.365 1.00 68.94 91 THR A O 1
ATOM 669 N N . ARG A 1 92 ? -24.580 -2.837 24.307 1.00 68.06 92 ARG A N 1
ATOM 670 C CA . ARG A 1 92 ? -25.426 -1.674 24.619 1.00 68.06 92 ARG A CA 1
ATOM 671 C C . ARG A 1 92 ? -26.925 -1.972 24.561 1.00 68.06 92 ARG A C 1
ATOM 673 O O . ARG A 1 92 ? -27.665 -1.301 25.259 1.00 68.06 92 ARG A O 1
ATOM 680 N N . GLY A 1 93 ? -27.356 -2.947 23.756 1.00 62.72 93 GLY A N 1
ATOM 681 C CA . GLY A 1 93 ? -28.753 -3.407 23.698 1.00 62.72 93 GLY A CA 1
ATOM 682 C C . GLY A 1 93 ? -29.124 -4.457 24.755 1.00 62.72 93 GLY A C 1
ATOM 683 O O . GLY A 1 93 ? -30.284 -4.833 24.850 1.00 62.72 93 GLY A O 1
ATOM 684 N N . SER A 1 94 ? -28.146 -4.942 25.526 1.00 57.00 94 SER A N 1
ATOM 685 C CA . SER A 1 94 ? -28.326 -5.897 26.632 1.00 57.00 94 SER A CA 1
ATOM 686 C C . SER A 1 94 ? -28.459 -5.220 28.010 1.00 57.00 94 SER A C 1
ATOM 688 O O . SER A 1 94 ? -28.528 -5.921 29.021 1.00 57.00 94 SER A O 1
ATOM 690 N N . ARG A 1 95 ? -28.439 -3.884 28.070 1.00 49.91 95 ARG A N 1
ATOM 691 C CA . ARG A 1 95 ? -28.736 -3.078 29.264 1.00 49.91 95 ARG A CA 1
ATOM 692 C C . ARG A 1 95 ? -30.050 -2.351 29.062 1.00 49.91 95 ARG A C 1
ATOM 694 O O . ARG A 1 95 ? -30.749 -2.181 30.079 1.00 49.91 95 ARG A O 1
#

pLDDT: mean 83.8, std 10.4, range [49.91, 95.44]

Secondary structure (DSSP, 8-state):
--HHHHHHHHHHHHHHHHHHHHHHHHHHHHHHH-----EEEE---STT-PEEEESHHHHHHHHHHHHHHHHHHHHHHHHHHHHHHHHHHHHHHT-